Protein AF-A0A968HCP2-F1 (afdb_monomer)

Secondary structure (DSSP, 8-state):
--HHHHTTSHHHHHHHHHHHHHHHHHHHHTT-HHHHHHHHHHHHHHHHHHHHHSHHHHHHTT--TT--TT-HHHHHHHHHHTTSS-S---HHHHHHHHHHHTTS--TT---HHHHHHHHHHHHHTT--S--GGGSPPP-TT--

Mean predicted aligned error: 4.38 Å

Foldseek 3Di:
DDLVVLLLALVSLLLQLLVLQVVLVVCVVVLVPLSSLLSNVSSLLSLLLSLCRPVVSVVVLVPDPPDDSVDSVSSVVSCCVSVLDVPPQPVVVSVVSNVVSVPDGDNPDPCVVVSVSSVSRSVSSVSDDDDPVPHDDDDPVVD

Structure (mmCIF, N/CA/C/O backbone):
data_AF-A0A968HCP2-F1
#
_entry.id   AF-A0A968HCP2-F1
#
loop_
_atom_site.group_PDB
_atom_site.id
_atom_site.type_symbol
_atom_site.label_atom_id
_atom_site.label_a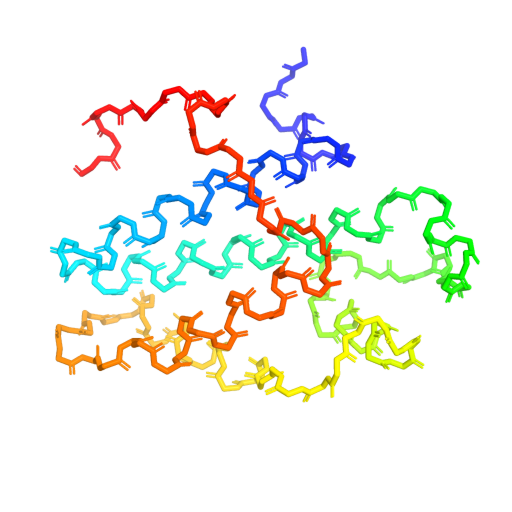lt_id
_atom_site.label_comp_id
_atom_site.label_asym_id
_atom_site.label_entity_id
_atom_site.label_seq_id
_atom_site.pdbx_PDB_ins_code
_atom_site.Cartn_x
_atom_site.Cartn_y
_atom_site.Cartn_z
_atom_site.occupancy
_atom_site.B_iso_or_equiv
_atom_site.auth_seq_id
_atom_site.auth_comp_id
_atom_site.auth_asym_id
_atom_site.auth_atom_id
_atom_site.pdbx_PDB_model_num
AT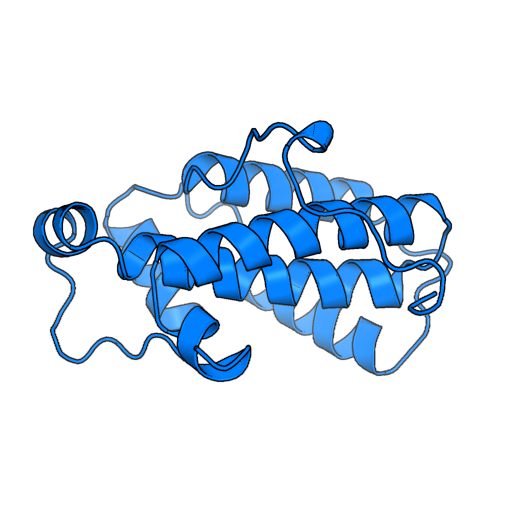OM 1 N N . MET A 1 1 ? -6.443 23.929 -2.376 1.00 49.97 1 MET A N 1
ATOM 2 C CA . MET A 1 1 ? -5.918 22.745 -1.678 1.00 49.97 1 MET A CA 1
ATOM 3 C C . MET A 1 1 ? -4.694 22.309 -2.449 1.00 49.97 1 MET A C 1
ATOM 5 O O . MET A 1 1 ? -4.818 22.059 -3.645 1.00 49.97 1 MET A O 1
ATOM 9 N N . SER A 1 2 ? -3.516 22.374 -1.838 1.00 52.66 2 SER A N 1
ATOM 10 C CA . SER A 1 2 ? -2.299 21.920 -2.515 1.00 52.66 2 SER A CA 1
ATOM 11 C C . SER A 1 2 ? -2.362 20.403 -2.731 1.00 52.66 2 SER A C 1
ATOM 13 O O . SER A 1 2 ? -3.077 19.688 -2.025 1.00 52.66 2 SER A O 1
ATOM 15 N N . THR A 1 3 ? -1.608 19.896 -3.705 1.00 54.09 3 THR A N 1
ATOM 16 C CA . THR A 1 3 ? -1.450 18.453 -3.931 1.00 54.09 3 THR A CA 1
ATOM 17 C C . THR A 1 3 ? -1.034 17.739 -2.635 1.00 54.09 3 THR A C 1
ATOM 19 O O . THR A 1 3 ? -1.587 16.692 -2.318 1.00 54.09 3 THR A O 1
ATOM 22 N N . GLU A 1 4 ? -0.175 18.366 -1.821 1.00 51.97 4 GLU A N 1
ATOM 23 C CA . GLU A 1 4 ? 0.240 17.865 -0.501 1.00 51.97 4 GLU A CA 1
ATOM 24 C C . GLU A 1 4 ? -0.879 17.818 0.549 1.00 51.97 4 GLU A C 1
ATOM 26 O O . GLU A 1 4 ? -0.952 16.862 1.320 1.00 51.97 4 GLU A O 1
ATOM 31 N N . GLU A 1 5 ? -1.767 18.814 0.590 1.00 54.22 5 GLU A N 1
ATOM 32 C CA . GLU A 1 5 ? -2.893 18.843 1.536 1.00 54.22 5 GLU A CA 1
ATOM 33 C C . GLU A 1 5 ? -3.924 17.755 1.234 1.00 54.22 5 GLU A C 1
ATOM 35 O O . GLU A 1 5 ? -4.490 17.171 2.158 1.00 54.22 5 GLU A O 1
ATOM 40 N N . SER A 1 6 ? -4.121 17.425 -0.047 1.00 56.59 6 SER A N 1
ATOM 41 C CA . SER A 1 6 ? -5.038 16.353 -0.449 1.00 56.59 6 SER A CA 1
ATOM 42 C C . SER A 1 6 ? -4.598 14.975 0.065 1.00 56.59 6 SER A C 1
ATOM 44 O O . SER A 1 6 ? -5.432 14.111 0.303 1.00 56.59 6 SER A O 1
ATOM 46 N N . PHE A 1 7 ? -3.300 14.772 0.324 1.00 59.28 7 PHE A N 1
ATOM 47 C CA . PHE A 1 7 ? -2.743 13.488 0.774 1.00 59.28 7 PHE A CA 1
ATOM 48 C C . PHE A 1 7 ? -3.012 13.160 2.241 1.00 59.28 7 PHE A C 1
ATOM 50 O O . PHE A 1 7 ? -2.704 12.055 2.687 1.00 59.28 7 PHE A O 1
ATOM 57 N N . ARG A 1 8 ? -3.558 14.115 2.998 1.00 76.44 8 ARG A N 1
ATOM 58 C CA . ARG A 1 8 ? -3.884 13.948 4.417 1.00 76.44 8 ARG A CA 1
ATOM 59 C C . ARG A 1 8 ? -5.349 13.603 4.656 1.00 76.44 8 ARG A C 1
ATOM 61 O O . ARG A 1 8 ? -5.738 13.465 5.812 1.00 76.44 8 ARG A O 1
ATOM 68 N N . THR A 1 9 ? -6.150 13.447 3.600 1.00 91.06 9 THR A N 1
ATOM 69 C CA . THR A 1 9 ? -7.547 13.011 3.716 1.00 91.06 9 THR A CA 1
ATOM 70 C C . THR A 1 9 ? -7.707 11.551 3.281 1.00 91.06 9 THR A C 1
ATOM 72 O O . THR A 1 9 ? -6.914 11.062 2.466 1.00 91.06 9 THR A O 1
ATOM 75 N N . PRO A 1 10 ? -8.724 10.836 3.798 1.00 93.81 10 PRO A N 1
ATOM 76 C CA . PRO A 1 10 ? -9.036 9.485 3.342 1.00 93.81 10 PRO A CA 1
ATOM 77 C C . PRO A 1 10 ? -9.237 9.414 1.819 1.00 93.81 10 PRO A C 1
ATOM 79 O O . PRO A 1 10 ? -8.719 8.515 1.160 1.00 93.81 10 PRO A O 1
ATOM 82 N N . GLU A 1 11 ? -9.938 10.384 1.234 1.00 93.94 11 GLU A N 1
ATOM 83 C CA . GLU A 1 11 ? -10.261 10.412 -0.196 1.00 93.94 11 GLU A CA 1
ATOM 84 C C . GLU A 1 11 ? -9.000 10.534 -1.054 1.00 93.94 11 GLU A C 1
ATOM 86 O O . GLU A 1 11 ? -8.859 9.827 -2.054 1.00 93.94 11 GLU A O 1
ATOM 91 N N . GLY A 1 12 ? -8.061 11.397 -0.655 1.00 93.00 12 GLY A N 1
ATOM 92 C CA . GLY A 1 12 ? -6.798 11.550 -1.368 1.00 93.00 12 GLY A CA 1
ATOM 93 C C . GLY A 1 12 ? -5.899 10.323 -1.243 1.00 93.00 12 GLY A C 1
ATOM 94 O O . GLY A 1 12 ? -5.299 9.911 -2.237 1.00 93.00 12 GLY A O 1
ATOM 95 N N . ALA A 1 13 ? -5.848 9.690 -0.066 1.00 94.69 13 ALA A N 1
ATOM 96 C CA . ALA A 1 13 ? -5.124 8.434 0.122 1.00 94.69 13 ALA A CA 1
ATOM 97 C C . ALA A 1 13 ? -5.697 7.316 -0.771 1.00 94.69 13 ALA A C 1
ATOM 99 O O . ALA A 1 13 ? -4.946 6.673 -1.507 1.00 94.69 13 ALA A O 1
ATOM 100 N N . LEU A 1 14 ? -7.024 7.149 -0.812 1.00 96.25 14 LEU A N 1
ATOM 101 C CA . LEU A 1 14 ? -7.676 6.165 -1.683 1.00 96.25 14 LEU A CA 1
ATOM 102 C C . LEU A 1 14 ? -7.409 6.437 -3.167 1.00 96.25 14 LEU A C 1
ATOM 104 O O . LEU A 1 14 ? -7.063 5.523 -3.919 1.00 96.25 14 LEU A O 1
ATOM 108 N N . LEU A 1 15 ? -7.549 7.694 -3.598 1.00 95.31 15 LEU A N 1
ATOM 109 C CA . LEU A 1 15 ? -7.283 8.090 -4.979 1.00 95.31 15 LEU A CA 1
ATOM 110 C C . LEU A 1 15 ? -5.839 7.759 -5.379 1.00 95.31 15 LEU A C 1
ATOM 112 O O . LEU A 1 15 ? -5.611 7.196 -6.449 1.00 95.31 15 LEU A O 1
ATOM 116 N N . ARG A 1 16 ? -4.864 8.059 -4.514 1.00 93.88 16 ARG A N 1
ATOM 117 C CA . ARG A 1 16 ? -3.444 7.760 -4.751 1.00 93.88 16 ARG A CA 1
ATOM 118 C C . ARG A 1 16 ? -3.171 6.268 -4.821 1.00 93.88 16 ARG A C 1
ATOM 120 O O . ARG A 1 16 ? -2.478 5.846 -5.743 1.00 93.88 16 ARG A O 1
ATOM 127 N N . ALA A 1 17 ? -3.743 5.483 -3.911 1.00 97.12 17 ALA A N 1
ATOM 128 C CA . ALA A 1 17 ? -3.619 4.032 -3.947 1.00 97.12 17 ALA A CA 1
ATOM 129 C C . ALA A 1 17 ? -4.086 3.482 -5.303 1.00 97.12 17 ALA A C 1
ATOM 131 O O . ALA A 1 17 ? -3.345 2.771 -5.976 1.00 97.12 17 ALA A O 1
ATOM 132 N N . ARG A 1 18 ? -5.270 3.897 -5.771 1.00 97.75 18 ARG A N 1
ATOM 133 C CA . ARG A 1 18 ? -5.837 3.451 -7.054 1.00 97.75 18 ARG A CA 1
ATOM 134 C C . ARG A 1 18 ? -5.030 3.914 -8.270 1.00 97.75 18 ARG A C 1
ATOM 136 O O . ARG A 1 18 ? -4.779 3.116 -9.173 1.00 97.75 18 ARG A O 1
ATOM 143 N N . LEU A 1 19 ? -4.580 5.172 -8.285 1.00 95.69 19 LEU A N 1
ATOM 144 C CA . LEU A 1 19 ? -3.706 5.699 -9.342 1.00 95.69 19 LEU A CA 1
ATOM 145 C C . LEU A 1 19 ? -2.404 4.895 -9.447 1.00 95.69 19 LEU A C 1
ATOM 147 O O . LEU A 1 19 ? -1.994 4.527 -10.548 1.00 95.69 19 LEU A O 1
ATOM 151 N N . HIS A 1 20 ? -1.788 4.581 -8.308 1.00 96.62 20 HIS A N 1
ATOM 152 C CA . HIS A 1 20 ? -0.553 3.806 -8.253 1.00 96.62 20 HIS A CA 1
ATOM 153 C C . HIS A 1 20 ? -0.757 2.334 -8.615 1.00 96.62 20 HIS A C 1
ATOM 155 O O . HIS A 1 20 ? 0.087 1.773 -9.306 1.00 96.62 20 HIS A O 1
ATOM 161 N N . ILE A 1 21 ? -1.892 1.717 -8.265 1.00 98.12 21 ILE A N 1
ATOM 162 C CA . ILE A 1 21 ? -2.236 0.363 -8.740 1.00 98.12 21 ILE A CA 1
ATOM 163 C C . ILE A 1 21 ? -2.291 0.334 -10.268 1.00 98.12 21 ILE A C 1
ATOM 165 O O . ILE A 1 21 ? -1.637 -0.507 -10.890 1.00 98.12 21 ILE A O 1
ATOM 169 N N . ARG A 1 22 ? -3.027 1.268 -10.885 1.00 97.00 22 ARG A N 1
ATOM 170 C CA . ARG A 1 22 ? -3.147 1.347 -12.349 1.00 97.00 22 ARG A CA 1
ATOM 171 C C . ARG A 1 22 ? -1.784 1.559 -13.008 1.00 97.00 22 ARG A C 1
ATOM 173 O O . ARG A 1 22 ? -1.407 0.815 -13.916 1.00 97.00 22 ARG A O 1
ATOM 180 N N . ALA A 1 23 ? -1.021 2.540 -12.528 1.00 95.75 23 ALA A N 1
ATOM 181 C CA . ALA A 1 23 ? 0.298 2.848 -13.069 1.00 95.75 23 ALA A CA 1
ATOM 182 C C . ALA A 1 23 ? 1.290 1.687 -12.874 1.00 95.75 23 ALA A C 1
ATOM 184 O O . ALA A 1 23 ? 2.026 1.343 -13.801 1.00 95.75 23 ALA A O 1
ATOM 185 N N . GLY A 1 24 ? 1.284 1.049 -11.702 1.00 96.94 24 GLY A N 1
ATOM 186 C CA . GLY A 1 24 ? 2.126 -0.098 -11.371 1.00 96.94 24 GLY A CA 1
ATOM 187 C C . GLY A 1 24 ? 1.839 -1.292 -12.276 1.00 96.94 24 GLY A C 1
ATOM 188 O O . GLY A 1 24 ? 2.752 -1.787 -12.936 1.00 96.94 24 GLY A O 1
ATOM 189 N N . ARG A 1 25 ? 0.567 -1.691 -12.411 1.00 97.56 25 ARG A N 1
ATOM 190 C CA . ARG A 1 25 ? 0.136 -2.761 -13.330 1.00 97.56 25 ARG A CA 1
ATOM 191 C C . ARG A 1 25 ? 0.573 -2.503 -14.767 1.00 97.56 25 ARG A C 1
ATOM 193 O O . ARG A 1 25 ? 1.111 -3.398 -15.418 1.00 97.56 25 ARG A O 1
ATOM 200 N N . ARG A 1 26 ? 0.389 -1.277 -15.263 1.00 95.69 26 ARG A N 1
ATOM 201 C CA . ARG A 1 26 ? 0.806 -0.927 -16.624 1.00 95.69 26 ARG A CA 1
ATOM 202 C C . ARG A 1 26 ? 2.322 -1.003 -16.795 1.00 95.69 26 ARG A C 1
ATOM 204 O O . ARG A 1 26 ? 2.777 -1.557 -17.790 1.00 95.69 26 ARG A O 1
ATOM 211 N N . ARG A 1 27 ? 3.105 -0.478 -15.845 1.00 95.88 27 ARG A N 1
ATOM 212 C CA . ARG A 1 27 ? 4.579 -0.555 -15.875 1.00 95.88 27 ARG A CA 1
ATOM 213 C C . ARG A 1 27 ? 5.056 -2.005 -15.924 1.00 95.88 27 ARG A C 1
ATOM 215 O O . ARG A 1 27 ? 5.879 -2.334 -16.774 1.00 95.88 27 ARG A O 1
ATOM 222 N N . LEU A 1 28 ? 4.475 -2.871 -15.094 1.00 96.88 28 LEU A N 1
ATOM 223 C CA . LEU A 1 28 ? 4.741 -4.310 -15.128 1.00 96.88 28 LEU A CA 1
ATOM 224 C C . LEU A 1 28 ? 4.432 -4.908 -16.511 1.00 96.88 28 LEU A C 1
ATOM 226 O O . LEU A 1 28 ? 5.288 -5.567 -17.095 1.00 96.88 28 LEU A O 1
ATOM 230 N N . GLY A 1 29 ? 3.263 -4.602 -17.085 1.00 95.62 29 GLY A N 1
ATOM 231 C CA . GLY A 1 29 ? 2.872 -5.066 -18.424 1.00 95.62 29 GLY A CA 1
ATOM 232 C C . GLY A 1 29 ? 3.750 -4.549 -19.574 1.00 95.62 29 GLY A C 1
ATOM 233 O O . GLY A 1 29 ? 3.799 -5.168 -20.631 1.00 95.62 29 GLY A O 1
ATOM 234 N N . GLN A 1 30 ? 4.471 -3.443 -19.373 1.00 95.00 30 GLN A N 1
ATOM 235 C CA . GLN A 1 30 ? 5.447 -2.886 -20.319 1.00 95.00 30 GLN A CA 1
ATOM 236 C C . GLN A 1 30 ? 6.870 -3.440 -20.120 1.00 95.00 30 GLN A C 1
ATOM 238 O O . GLN A 1 30 ? 7.799 -2.969 -20.772 1.00 95.00 30 GLN A O 1
ATOM 243 N N . GLY A 1 31 ? 7.074 -4.383 -19.195 1.00 95.19 31 GLY A N 1
ATOM 244 C CA . GLY A 1 31 ? 8.403 -4.895 -18.844 1.00 95.19 31 GLY A CA 1
ATOM 245 C C . GLY A 1 31 ? 9.239 -3.942 -17.980 1.00 95.19 31 GLY A C 1
ATOM 246 O O . GLY A 1 31 ? 10.394 -4.243 -17.684 1.00 95.19 31 GLY A O 1
ATOM 247 N N . LYS A 1 32 ? 8.672 -2.816 -17.518 1.00 95.75 32 LYS A N 1
ATOM 248 C CA . LYS A 1 32 ? 9.301 -1.895 -16.553 1.00 95.75 32 LYS A CA 1
ATOM 249 C C . LYS A 1 32 ? 9.122 -2.444 -15.131 1.00 95.75 32 LYS A C 1
ATOM 251 O O . LYS A 1 32 ? 8.434 -1.841 -14.304 1.00 95.75 32 LYS A O 1
ATOM 256 N N . VAL A 1 33 ? 9.680 -3.631 -14.876 1.00 97.44 33 VAL A N 1
ATOM 257 C CA . VAL A 1 33 ? 9.380 -4.443 -13.683 1.00 97.44 33 VAL A CA 1
ATOM 258 C C . VAL A 1 33 ? 9.729 -3.708 -12.390 1.00 97.44 33 VAL A C 1
ATOM 260 O O . VAL A 1 33 ? 8.865 -3.566 -11.525 1.00 97.44 33 VAL A O 1
ATOM 263 N N . SER A 1 34 ? 10.948 -3.175 -12.281 1.00 97.88 34 SER A N 1
ATOM 264 C CA . SER A 1 34 ? 11.403 -2.461 -11.082 1.00 97.88 34 SER A CA 1
ATOM 265 C C . SER A 1 34 ? 10.528 -1.250 -10.760 1.00 97.88 34 SER A C 1
ATOM 267 O O . SER A 1 34 ? 10.003 -1.130 -9.652 1.00 97.88 34 SER A O 1
ATOM 269 N N . ALA A 1 35 ? 10.269 -0.400 -11.759 1.00 96.75 35 ALA A N 1
ATOM 270 C CA . ALA A 1 35 ? 9.392 0.758 -11.602 1.00 96.75 35 ALA A CA 1
ATOM 271 C C . ALA A 1 35 ? 7.959 0.352 -11.218 1.00 96.75 35 ALA A C 1
ATOM 273 O O . ALA A 1 35 ? 7.324 1.016 -10.399 1.00 96.75 35 ALA A O 1
ATOM 274 N N . GLY A 1 36 ? 7.443 -0.741 -11.788 1.00 97.50 36 GLY A N 1
ATOM 275 C CA . GLY A 1 36 ? 6.141 -1.297 -11.431 1.00 97.50 36 GLY A CA 1
ATOM 276 C C . GLY A 1 36 ? 6.067 -1.707 -9.960 1.00 97.50 36 GLY A C 1
ATOM 277 O O . GLY A 1 36 ? 5.151 -1.277 -9.267 1.00 97.50 36 GLY A O 1
ATOM 278 N N . ILE A 1 37 ? 7.058 -2.455 -9.467 1.00 98.50 37 ILE A N 1
ATOM 279 C CA . ILE A 1 37 ? 7.137 -2.913 -8.069 1.00 98.50 37 ILE A CA 1
ATOM 280 C C . ILE A 1 37 ? 7.162 -1.733 -7.092 1.00 98.50 37 ILE A C 1
ATOM 282 O O . ILE A 1 37 ? 6.351 -1.696 -6.170 1.00 98.50 37 ILE A O 1
ATOM 286 N N . VAL A 1 38 ? 8.036 -0.748 -7.318 1.00 98.19 38 VAL A N 1
ATOM 287 C CA . VAL A 1 38 ? 8.127 0.444 -6.454 1.00 98.19 38 VAL A CA 1
ATOM 288 C C . VAL A 1 38 ? 6.803 1.216 -6.446 1.00 98.19 38 VAL A C 1
ATOM 290 O O . VAL A 1 38 ? 6.328 1.626 -5.392 1.00 98.19 38 VAL A O 1
ATOM 293 N N . THR A 1 39 ? 6.144 1.339 -7.602 1.00 97.94 39 THR A N 1
ATOM 294 C CA . THR A 1 39 ? 4.831 2.003 -7.684 1.00 97.94 39 THR A CA 1
ATOM 295 C C . THR A 1 39 ? 3.758 1.253 -6.887 1.00 97.94 39 THR A C 1
ATOM 297 O O . THR A 1 39 ? 2.919 1.871 -6.235 1.00 97.94 39 THR A O 1
ATOM 300 N N . LEU A 1 40 ? 3.761 -0.083 -6.922 1.00 98.50 40 LEU A N 1
ATOM 301 C CA . LEU A 1 40 ? 2.818 -0.882 -6.136 1.00 98.50 40 LEU A CA 1
ATOM 302 C C . LEU A 1 40 ? 3.092 -0.780 -4.630 1.00 98.50 40 LEU A C 1
ATOM 304 O O . LEU A 1 40 ? 2.152 -0.837 -3.842 1.00 98.50 40 LEU A O 1
ATOM 308 N N . TYR A 1 41 ? 4.340 -0.562 -4.218 1.00 98.38 41 TYR A N 1
ATOM 309 C CA . TYR A 1 41 ? 4.654 -0.271 -2.820 1.00 98.38 41 TYR A CA 1
ATOM 310 C C . TYR A 1 41 ? 4.030 1.047 -2.351 1.00 98.38 41 TYR A C 1
ATOM 312 O O . TYR A 1 41 ? 3.374 1.084 -1.311 1.00 98.38 41 TYR A O 1
ATOM 320 N N . ASP A 1 42 ? 4.123 2.107 -3.161 1.00 97.25 42 ASP A N 1
ATOM 321 C CA . ASP A 1 42 ? 3.421 3.357 -2.859 1.00 97.25 42 ASP A CA 1
ATOM 322 C C . ASP A 1 42 ? 1.906 3.128 -2.749 1.00 97.25 42 ASP A C 1
ATOM 324 O O . ASP A 1 42 ? 1.255 3.651 -1.842 1.00 97.25 42 ASP A O 1
ATOM 328 N N . ALA A 1 43 ? 1.329 2.323 -3.649 1.00 97.94 43 ALA A N 1
ATOM 329 C CA . ALA A 1 43 ? -0.086 1.970 -3.585 1.00 97.94 43 ALA A CA 1
ATOM 330 C C . ALA A 1 43 ? -0.466 1.269 -2.274 1.00 97.94 43 ALA A C 1
ATOM 332 O O . ALA A 1 43 ? -1.499 1.609 -1.693 1.00 97.94 43 ALA A O 1
ATOM 333 N N . LEU A 1 44 ? 0.358 0.323 -1.810 1.00 98.44 44 LEU A N 1
ATOM 334 C CA . LEU A 1 44 ? 0.160 -0.375 -0.541 1.00 98.44 44 LEU A CA 1
ATOM 335 C C . LEU A 1 44 ? 0.102 0.618 0.620 1.00 98.44 44 LEU A C 1
ATOM 337 O O . LEU A 1 44 ? -0.868 0.620 1.376 1.00 98.44 44 LEU A O 1
ATOM 341 N N . ILE A 1 45 ? 1.102 1.496 0.725 1.00 96.81 45 ILE A N 1
ATOM 342 C CA . ILE A 1 45 ? 1.188 2.489 1.802 1.00 96.81 45 ILE A CA 1
ATOM 343 C C . ILE A 1 45 ? -0.074 3.351 1.834 1.00 96.81 45 ILE A C 1
ATOM 345 O O . ILE A 1 45 ? -0.694 3.514 2.886 1.00 96.81 45 ILE A O 1
ATOM 349 N N . PHE A 1 46 ? -0.485 3.897 0.686 1.00 96.88 46 PHE A N 1
ATOM 350 C CA . PHE A 1 46 ? -1.679 4.739 0.627 1.00 96.88 46 PHE A CA 1
ATOM 351 C C . PHE A 1 46 ? -2.970 3.960 0.905 1.00 96.88 46 PHE A C 1
ATOM 353 O O . PHE A 1 46 ? -3.875 4.515 1.526 1.00 96.88 46 PHE A O 1
ATOM 360 N N . GLY A 1 47 ? -3.055 2.689 0.507 1.00 97.69 47 GLY A N 1
ATOM 361 C CA . GLY A 1 47 ? -4.198 1.828 0.809 1.00 97.69 47 GLY A CA 1
ATOM 362 C C . GLY A 1 47 ? -4.348 1.544 2.302 1.00 97.69 47 GLY A C 1
ATOM 363 O O . GLY A 1 47 ? -5.431 1.740 2.854 1.00 97.69 47 GLY A O 1
ATOM 364 N N . LEU A 1 48 ? -3.256 1.152 2.967 1.00 97.25 48 LEU A N 1
ATOM 365 C CA . LEU A 1 48 ? -3.231 0.912 4.415 1.00 97.25 48 LEU A CA 1
ATOM 366 C C . LEU A 1 48 ? -3.606 2.178 5.192 1.00 97.25 48 LEU A C 1
ATOM 368 O O . LEU A 1 48 ? -4.466 2.139 6.074 1.00 97.25 48 LEU A O 1
ATOM 372 N N . ARG A 1 49 ? -3.012 3.318 4.814 1.00 95.56 49 ARG A N 1
ATOM 373 C CA . ARG A 1 49 ? -3.336 4.621 5.408 1.00 95.56 49 ARG A CA 1
ATOM 374 C C . ARG A 1 49 ? -4.803 4.953 5.241 1.00 95.56 49 ARG A C 1
ATOM 376 O O . ARG A 1 49 ? -5.459 5.261 6.227 1.00 95.56 49 ARG A O 1
ATOM 383 N N . TRP A 1 50 ? -5.325 4.862 4.018 1.00 96.25 50 TRP A N 1
ATOM 384 C CA . TRP A 1 50 ? -6.731 5.137 3.758 1.00 96.25 50 TRP A CA 1
ATOM 385 C C . TRP A 1 50 ? -7.638 4.312 4.672 1.00 96.25 50 TRP A C 1
ATOM 387 O O . TRP A 1 50 ? -8.510 4.888 5.322 1.00 96.25 50 TRP A O 1
ATOM 397 N N . TYR A 1 51 ? -7.403 3.000 4.777 1.00 97.06 51 TYR A N 1
ATOM 398 C CA . TYR A 1 51 ? -8.240 2.128 5.596 1.00 97.06 51 TYR A CA 1
ATOM 399 C C . TYR A 1 51 ? -8.315 2.602 7.053 1.00 97.06 51 TYR A C 1
ATOM 401 O O . TYR A 1 51 ? -9.398 2.661 7.631 1.00 97.06 51 TYR A O 1
ATOM 409 N N . LEU A 1 52 ? -7.173 3.008 7.612 1.00 95.19 52 LEU A N 1
ATOM 410 C CA . LEU A 1 52 ? -7.021 3.449 9.002 1.00 95.19 52 LEU A CA 1
ATOM 411 C C . LEU A 1 52 ? -7.316 4.943 9.231 1.00 95.19 52 LEU A C 1
ATOM 413 O O . LEU A 1 52 ? -7.288 5.415 10.372 1.00 95.19 52 LEU A O 1
ATOM 417 N N . MET A 1 53 ? -7.581 5.703 8.169 1.00 93.50 53 MET A N 1
ATOM 418 C CA . MET A 1 53 ? -7.989 7.108 8.236 1.00 93.50 53 MET A CA 1
ATOM 419 C C . MET A 1 53 ? -9.511 7.279 8.234 1.00 93.50 53 MET A C 1
ATOM 421 O O . MET A 1 53 ? -9.989 8.339 8.631 1.00 93.50 53 MET A O 1
ATOM 425 N N . VAL A 1 54 ? -10.277 6.268 7.808 1.00 93.88 54 VAL A N 1
ATOM 426 C CA . VAL A 1 54 ? -11.747 6.298 7.856 1.00 93.88 54 VAL A CA 1
ATOM 427 C C . VAL A 1 54 ? -12.207 6.198 9.319 1.00 93.88 54 VAL A C 1
ATOM 429 O O . VAL A 1 54 ? -11.975 5.156 9.934 1.00 93.88 54 VAL A O 1
ATOM 432 N N . PRO A 1 55 ? -12.870 7.227 9.892 1.00 91.31 55 PRO A N 1
ATOM 433 C CA . PRO A 1 55 ? -13.179 7.269 11.325 1.00 91.31 55 PRO A CA 1
ATOM 434 C C . PRO A 1 55 ? -13.971 6.062 11.830 1.00 91.31 55 PRO A C 1
ATOM 436 O O . PRO A 1 55 ? -13.633 5.510 12.871 1.00 91.31 55 PRO A O 1
ATOM 439 N N . GLN A 1 56 ? -14.966 5.615 11.061 1.00 93.25 56 GLN A N 1
ATOM 440 C CA . GLN A 1 56 ? -15.826 4.482 11.413 1.00 93.25 56 GLN A CA 1
ATOM 441 C C . GLN A 1 56 ? -15.015 3.190 11.557 1.00 93.25 56 GLN A C 1
ATOM 443 O O . GLN A 1 56 ? -15.086 2.522 12.582 1.00 93.25 56 GLN A O 1
ATOM 448 N N . ARG A 1 57 ? -14.154 2.892 10.574 1.00 93.81 57 ARG A N 1
ATOM 449 C CA . ARG A 1 57 ? -13.256 1.728 10.630 1.00 93.81 57 ARG A CA 1
ATOM 450 C C . ARG A 1 57 ? -12.279 1.849 11.792 1.00 93.81 57 ARG A C 1
ATOM 452 O O . ARG A 1 57 ? -11.976 0.875 12.465 1.00 93.81 57 ARG A O 1
ATOM 459 N N . ARG A 1 58 ? -11.777 3.058 12.041 1.00 91.56 58 ARG A N 1
ATOM 460 C CA . ARG A 1 58 ? -10.821 3.322 13.117 1.00 91.56 58 ARG A CA 1
ATOM 461 C C . ARG A 1 58 ? -11.414 3.024 14.500 1.00 91.56 58 ARG A C 1
ATOM 463 O O . ARG A 1 58 ? -10.719 2.458 15.343 1.00 91.56 58 ARG A O 1
ATOM 470 N N . GLU A 1 59 ? -12.682 3.380 14.700 1.00 90.19 59 GLU A N 1
ATOM 471 C CA . GLU A 1 59 ? -13.459 3.083 15.906 1.00 90.19 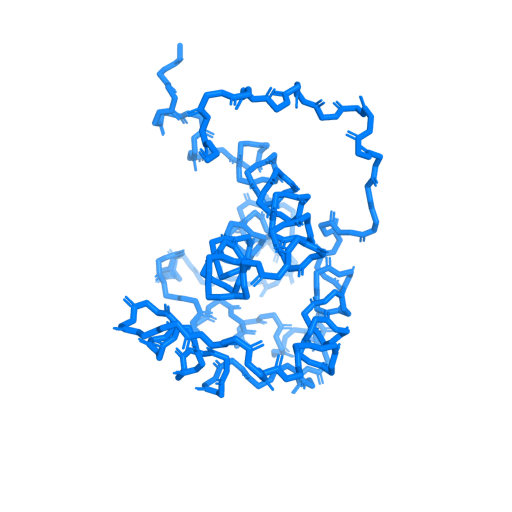59 GLU A CA 1
ATOM 472 C C . GLU A 1 59 ? -13.723 1.577 16.054 1.00 90.19 59 GLU A C 1
ATOM 474 O O . GLU A 1 59 ? -13.436 1.009 17.108 1.00 90.19 59 GLU A O 1
ATOM 479 N N . GLU A 1 60 ? -14.174 0.912 14.986 1.00 91.38 60 GLU A N 1
ATOM 480 C CA . GLU A 1 60 ? -14.424 -0.539 14.957 1.00 91.38 60 GLU A CA 1
ATOM 481 C C . GLU A 1 60 ? -13.168 -1.362 15.277 1.00 91.38 60 GLU A C 1
ATOM 483 O O . GLU A 1 60 ? -13.232 -2.346 16.013 1.00 91.38 60 GLU A O 1
ATOM 488 N N . LEU A 1 61 ? -12.013 -0.933 14.764 1.00 90.81 61 LEU A N 1
ATOM 489 C CA . LEU A 1 61 ? -10.721 -1.581 14.988 1.00 90.81 61 LEU A CA 1
ATOM 490 C C . LEU A 1 61 ? -10.098 -1.267 16.355 1.00 90.81 61 LEU A C 1
ATOM 492 O O . LEU A 1 61 ? -9.040 -1.813 16.669 1.00 90.81 61 LEU A O 1
ATOM 496 N N . GLN A 1 62 ? -10.695 -0.363 17.141 1.00 88.94 62 GLN A N 1
ATOM 497 C CA . GLN A 1 62 ? -10.137 0.124 18.408 1.00 88.94 62 GLN A CA 1
ATOM 498 C C . GLN A 1 62 ? -8.672 0.580 18.272 1.00 88.94 62 GLN A C 1
ATOM 500 O O . GLN A 1 62 ? -7.834 0.350 19.148 1.00 88.94 62 GLN A O 1
ATOM 505 N N . VAL A 1 63 ? -8.347 1.215 17.143 1.00 85.50 63 VAL A N 1
ATOM 506 C CA . VAL A 1 63 ? -6.989 1.675 16.838 1.00 85.50 63 VAL A CA 1
ATOM 507 C C . VAL A 1 63 ? -6.564 2.703 17.879 1.00 85.50 63 VAL A C 1
ATOM 509 O O . VAL A 1 63 ? -7.232 3.720 18.069 1.00 85.50 63 VAL A O 1
ATOM 512 N N . SER A 1 64 ? -5.420 2.471 18.522 1.00 82.44 64 SER A N 1
ATOM 513 C CA . SER A 1 64 ? -4.886 3.407 19.508 1.00 82.44 64 SER A CA 1
ATOM 514 C C . SER A 1 64 ? -4.606 4.781 18.884 1.00 82.44 64 SER A C 1
ATOM 516 O O . SER A 1 64 ? -4.164 4.899 17.737 1.00 82.44 64 SER A O 1
ATO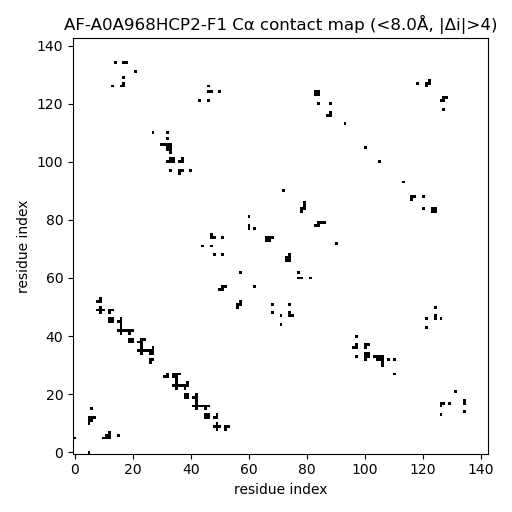M 518 N N . GLU A 1 65 ? -4.824 5.851 19.654 1.00 76.38 65 GLU A N 1
ATOM 519 C CA . GLU A 1 65 ? -4.524 7.222 19.208 1.00 76.38 65 GLU A CA 1
ATOM 520 C C . GLU A 1 65 ? -3.039 7.413 18.844 1.00 76.38 65 GLU A C 1
ATOM 522 O O . GLU A 1 65 ? -2.708 8.287 18.050 1.00 76.38 65 GLU A O 1
ATOM 527 N N . GLY A 1 66 ? -2.154 6.561 19.373 1.00 83.94 66 GLY A N 1
ATOM 528 C CA . GLY A 1 66 ? -0.717 6.572 19.099 1.00 83.94 66 GLY A CA 1
ATOM 529 C C . GLY A 1 66 ? -0.262 5.754 17.886 1.00 83.94 66 GLY A C 1
ATOM 530 O O . GLY A 1 66 ? 0.946 5.644 17.687 1.00 83.94 66 GLY A O 1
ATOM 531 N N . LEU A 1 67 ? -1.165 5.147 17.102 1.00 88.81 67 LEU A N 1
ATOM 532 C CA . LEU A 1 67 ? -0.759 4.427 15.892 1.00 88.81 67 LEU A CA 1
ATOM 533 C C . LEU A 1 67 ? -0.136 5.395 14.877 1.00 88.81 67 LEU A C 1
ATOM 535 O O . LEU A 1 67 ? -0.820 6.277 14.348 1.00 88.81 67 LEU A O 1
ATOM 539 N N . ASP A 1 68 ? 1.138 5.173 14.564 1.00 89.25 68 ASP A N 1
ATOM 540 C CA . ASP A 1 68 ? 1.839 5.892 13.509 1.00 89.25 68 ASP A CA 1
ATOM 541 C C . ASP A 1 68 ? 1.402 5.381 12.128 1.00 89.25 68 ASP A C 1
ATOM 543 O O . ASP A 1 68 ? 1.698 4.254 11.733 1.00 89.25 68 ASP A O 1
ATOM 547 N N . LEU A 1 69 ? 0.702 6.229 11.370 1.00 86.81 69 LEU A N 1
ATOM 548 C CA . LEU A 1 69 ? 0.290 5.933 9.992 1.00 86.81 69 LEU A CA 1
ATOM 549 C C . LEU A 1 69 ? 1.457 5.998 8.988 1.00 86.81 69 LEU A C 1
ATOM 551 O O . LEU A 1 69 ? 1.259 5.811 7.782 1.00 86.81 69 LEU A O 1
ATOM 555 N N . LEU A 1 70 ? 2.668 6.296 9.454 1.00 88.31 70 LEU A N 1
ATOM 556 C CA . LEU A 1 70 ? 3.903 6.181 8.689 1.00 88.31 70 LEU A CA 1
ATOM 557 C C . LEU A 1 70 ? 4.604 4.832 8.893 1.00 88.31 70 LEU A C 1
ATOM 559 O O . LEU A 1 70 ? 5.532 4.563 8.143 1.00 88.31 70 LEU A O 1
ATOM 563 N N . ASP A 1 71 ? 4.162 3.996 9.840 1.00 93.50 71 ASP A N 1
ATOM 564 C CA . ASP A 1 71 ? 4.696 2.648 10.061 1.00 93.50 71 ASP A CA 1
ATOM 565 C C . ASP A 1 71 ? 3.784 1.602 9.397 1.00 93.50 71 ASP A C 1
ATOM 567 O O . ASP A 1 71 ? 2.815 1.108 9.984 1.00 93.50 71 ASP A O 1
ATOM 571 N N . GLU A 1 72 ? 4.092 1.238 8.151 1.00 94.69 72 GLU A N 1
ATOM 572 C CA . GLU A 1 72 ? 3.356 0.224 7.387 1.00 94.69 72 GLU A CA 1
ATOM 573 C C . GLU A 1 72 ? 3.280 -1.138 8.083 1.00 94.69 72 GLU A C 1
ATOM 575 O O . GLU A 1 72 ? 2.268 -1.834 7.966 1.00 94.69 72 GLU A O 1
ATOM 580 N N . LYS A 1 73 ? 4.294 -1.502 8.876 1.00 96.00 73 LYS A N 1
ATOM 581 C CA . LYS A 1 73 ? 4.315 -2.767 9.619 1.00 96.00 73 LYS A CA 1
ATOM 582 C C . LYS A 1 73 ? 3.360 -2.716 10.794 1.00 96.00 73 LYS A C 1
ATOM 584 O O . LYS A 1 73 ? 2.743 -3.729 11.119 1.00 96.00 73 LYS A O 1
ATOM 589 N N . ALA A 1 74 ? 3.262 -1.585 11.485 1.00 95.56 74 ALA A N 1
ATOM 590 C CA . ALA A 1 74 ? 2.267 -1.394 12.534 1.00 95.56 74 ALA A CA 1
ATOM 591 C C . ALA A 1 74 ? 0.849 -1.370 11.950 1.00 95.56 74 ALA A C 1
ATOM 593 O O . ALA A 1 74 ? -0.024 -2.059 12.475 1.00 95.56 74 ALA A O 1
ATOM 594 N N . MET A 1 75 ? 0.638 -0.657 10.838 1.00 96.00 75 MET A N 1
ATOM 595 C CA . MET A 1 75 ? -0.656 -0.611 10.153 1.00 96.00 75 MET A CA 1
ATOM 596 C C . MET A 1 75 ? -1.133 -2.007 9.741 1.00 96.00 75 M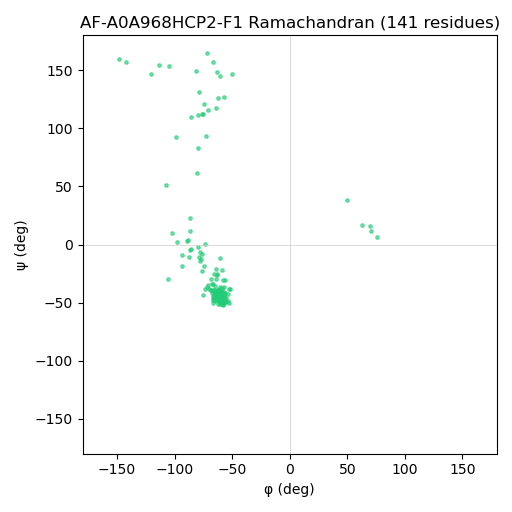ET A C 1
ATOM 598 O O . MET A 1 75 ? -2.247 -2.391 10.090 1.00 96.00 75 MET A O 1
ATOM 602 N N . LEU A 1 76 ? -0.290 -2.792 9.060 1.00 96.69 76 LEU A N 1
ATOM 603 C CA . LEU A 1 76 ? -0.670 -4.134 8.617 1.00 96.69 76 LEU A CA 1
ATOM 604 C C . LEU A 1 76 ? -0.978 -5.062 9.801 1.00 96.69 76 LEU A C 1
ATOM 606 O O . LEU A 1 76 ? -2.010 -5.724 9.793 1.00 96.69 76 LEU A O 1
ATOM 610 N N . ARG A 1 77 ? -0.161 -5.031 10.864 1.00 95.31 77 ARG A N 1
ATOM 611 C CA . ARG A 1 77 ? -0.394 -5.829 12.082 1.00 95.31 77 ARG A CA 1
ATOM 612 C C . ARG A 1 77 ? -1.730 -5.526 12.753 1.00 95.31 77 ARG A C 1
ATOM 614 O O . ARG A 1 77 ? -2.360 -6.437 13.287 1.00 95.31 77 ARG A O 1
ATOM 621 N N . VAL A 1 78 ? -2.162 -4.264 12.752 1.00 95.56 78 VAL A N 1
ATOM 622 C CA . VAL A 1 78 ? -3.481 -3.883 13.277 1.00 95.56 78 VAL A CA 1
ATOM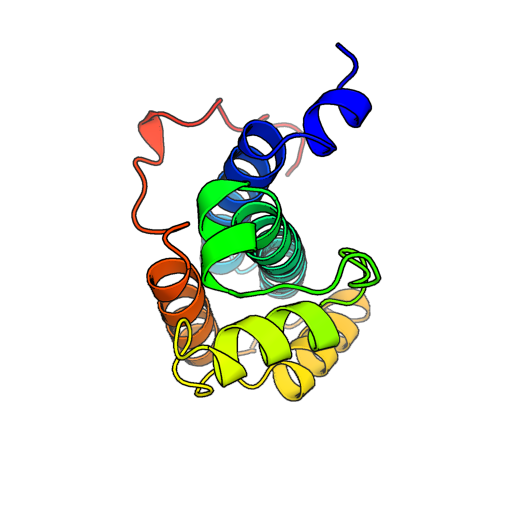 623 C C . VAL A 1 78 ? -4.591 -4.518 12.442 1.00 95.56 78 VAL A C 1
ATOM 625 O O . VAL A 1 78 ? -5.511 -5.105 13.008 1.00 95.56 78 VAL A O 1
ATOM 628 N N . LEU A 1 79 ? -4.487 -4.459 11.112 1.00 96.81 79 LEU A N 1
ATOM 629 C CA . LEU A 1 79 ? -5.479 -5.056 10.214 1.00 96.81 79 LEU A CA 1
ATOM 630 C C . LEU A 1 79 ? -5.518 -6.588 10.326 1.00 96.81 79 LEU A C 1
ATOM 632 O O . LEU A 1 79 ? -6.602 -7.168 10.328 1.00 96.81 79 LEU A O 1
ATOM 636 N N . GLU A 1 80 ? -4.360 -7.236 10.462 1.00 96.56 80 GLU A N 1
ATOM 637 C CA . GLU A 1 80 ? -4.245 -8.685 10.681 1.00 96.56 80 GLU A CA 1
ATOM 638 C C . GLU A 1 80 ? -4.881 -9.093 12.012 1.00 96.56 80 GLU A C 1
ATOM 640 O O . GLU A 1 80 ? -5.696 -10.011 12.067 1.00 96.56 80 GLU A O 1
ATOM 645 N N . SER A 1 81 ? -4.554 -8.376 13.091 1.00 94.94 81 SER A N 1
ATOM 646 C CA . SER A 1 81 ? -5.071 -8.672 14.435 1.00 94.94 81 SER A CA 1
ATOM 647 C C . SER A 1 81 ? -6.587 -8.501 14.525 1.00 94.94 81 SER A C 1
ATOM 649 O O . SER A 1 81 ? -7.240 -9.185 15.309 1.00 94.94 81 SER A O 1
ATOM 651 N N . ALA A 1 82 ? -7.147 -7.604 13.713 1.00 94.81 82 ALA A N 1
ATOM 652 C CA . ALA A 1 82 ? -8.582 -7.387 13.604 1.00 94.81 82 ALA A CA 1
ATOM 653 C C . ALA A 1 82 ? -9.285 -8.332 12.613 1.00 94.81 82 ALA A C 1
ATOM 655 O O . ALA A 1 82 ? -10.504 -8.267 12.475 1.00 94.81 82 ALA A O 1
ATOM 656 N N . GLY A 1 83 ? -8.544 -9.191 11.905 1.00 95.94 83 GLY A N 1
ATOM 657 C CA . GLY A 1 83 ? -9.098 -10.100 10.901 1.00 95.94 83 GLY A CA 1
ATOM 658 C C . GLY A 1 83 ? -9.608 -9.409 9.633 1.00 95.94 83 GLY A C 1
ATOM 659 O O . GLY A 1 83 ? -10.346 -10.028 8.870 1.00 95.94 83 GLY A O 1
ATOM 660 N N . VAL A 1 84 ? -9.230 -8.146 9.398 1.00 97.25 84 VAL A N 1
ATOM 661 C CA . VAL A 1 84 ? -9.514 -7.436 8.136 1.00 97.25 84 VAL A CA 1
ATOM 662 C C . VAL A 1 84 ? -8.718 -8.056 6.997 1.00 97.25 84 VAL A C 1
ATOM 664 O O . VAL A 1 84 ? -9.216 -8.174 5.881 1.00 97.25 84 VAL A O 1
ATOM 667 N N . VAL A 1 85 ? -7.475 -8.442 7.287 1.00 97.44 85 VAL A N 1
ATOM 668 C CA . VAL A 1 85 ? -6.605 -9.130 6.337 1.00 97.44 85 VAL A CA 1
ATOM 669 C C . VAL A 1 85 ? -6.199 -10.495 6.883 1.00 97.44 85 VAL A C 1
ATOM 671 O O . VAL A 1 85 ? -6.035 -10.677 8.088 1.00 97.44 85 VAL A O 1
ATOM 674 N N . ASP A 1 86 ? -6.028 -11.459 5.988 1.00 96.38 86 ASP A N 1
ATOM 675 C CA . ASP A 1 86 ? -5.810 -12.875 6.303 1.00 96.38 86 ASP A CA 1
ATOM 676 C C . ASP A 1 86 ? -4.370 -13.236 6.717 1.00 96.38 86 ASP A C 1
ATOM 678 O O . ASP A 1 86 ? -4.085 -14.398 7.014 1.00 96.38 86 ASP A O 1
ATOM 682 N N . GLY A 1 87 ? -3.451 -12.266 6.715 1.00 93.62 87 GLY A N 1
ATOM 683 C CA . GLY A 1 87 ? -2.035 -12.470 7.038 1.00 93.62 87 GLY A CA 1
ATOM 684 C C . GLY A 1 87 ? -1.247 -13.262 5.984 1.00 93.62 87 GLY A C 1
ATOM 685 O O . GLY A 1 87 ? -0.117 -13.678 6.237 1.00 93.62 87 GLY A O 1
ATOM 686 N N . SER A 1 88 ? -1.805 -13.492 4.791 1.00 93.94 88 SER A N 1
ATOM 687 C CA . SER A 1 88 ? -1.115 -14.201 3.701 1.00 93.94 88 SER A CA 1
ATOM 688 C C . SER A 1 88 ? -0.090 -13.334 2.957 1.00 93.94 88 SER A C 1
ATOM 690 O O . SER A 1 88 ? 0.740 -13.853 2.198 1.00 93.94 88 SER A O 1
ATOM 692 N N . PHE A 1 89 ? -0.135 -12.014 3.158 1.00 97.00 89 PHE A N 1
ATOM 693 C CA . PHE A 1 89 ? 0.770 -11.066 2.522 1.00 97.00 89 PHE A CA 1
ATOM 694 C C . PHE A 1 89 ? 2.071 -10.907 3.318 1.00 97.00 89 PHE A C 1
ATOM 696 O O . PHE A 1 89 ? 2.106 -10.299 4.382 1.00 97.00 89 PHE A O 1
ATOM 703 N N . ASP A 1 90 ? 3.171 -11.418 2.765 1.00 96.50 90 ASP A N 1
ATOM 704 C CA . ASP A 1 90 ? 4.506 -11.304 3.360 1.00 96.50 90 ASP A CA 1
ATOM 705 C C . ASP A 1 90 ? 5.111 -9.916 3.085 1.00 96.50 90 ASP A C 1
ATOM 707 O O . ASP A 1 90 ? 5.874 -9.721 2.132 1.00 96.50 90 ASP A O 1
ATOM 711 N N . LEU A 1 91 ? 4.738 -8.936 3.917 1.00 96.88 91 LEU A N 1
ATOM 712 C CA . LEU A 1 91 ? 5.265 -7.572 3.842 1.00 96.88 91 LEU A CA 1
ATOM 713 C C . LEU A 1 91 ? 6.803 -7.531 3.943 1.00 96.88 91 LEU A C 1
ATOM 715 O O . LEU A 1 91 ? 7.412 -6.898 3.087 1.00 96.88 91 LEU A O 1
ATOM 719 N N . PRO A 1 92 ? 7.478 -8.237 4.876 1.00 97.25 92 PRO A N 1
ATOM 720 C CA . PRO A 1 92 ? 8.943 -8.270 4.906 1.00 97.25 92 PRO A CA 1
ATOM 721 C C . PRO A 1 92 ? 9.603 -8.776 3.614 1.00 97.25 92 PRO A C 1
ATOM 723 O O . PRO A 1 92 ? 10.676 -8.290 3.242 1.00 97.25 92 PRO A O 1
ATOM 726 N N . ALA A 1 93 ? 9.018 -9.765 2.933 1.00 97.19 93 ALA A N 1
ATOM 727 C CA . ALA A 1 93 ? 9.511 -10.202 1.629 1.00 97.19 93 ALA A CA 1
ATOM 728 C C . ALA A 1 93 ? 9.254 -9.153 0.540 1.00 97.19 93 ALA A C 1
ATOM 730 O O . ALA A 1 93 ? 10.116 -8.950 -0.320 1.00 97.19 93 ALA A O 1
ATOM 731 N N . PHE A 1 94 ? 8.105 -8.474 0.586 1.00 98.06 94 PHE A N 1
ATOM 732 C CA . PHE A 1 94 ? 7.786 -7.396 -0.344 1.00 98.06 94 PHE A CA 1
ATOM 733 C C . PHE A 1 94 ? 8.712 -6.184 -0.161 1.00 98.06 94 PHE A C 1
ATOM 735 O O . PHE A 1 94 ? 9.271 -5.724 -1.152 1.00 98.06 94 PHE A O 1
ATOM 742 N N . ASP A 1 95 ? 8.992 -5.757 1.075 1.00 97.44 95 ASP A N 1
ATOM 743 C CA . ASP A 1 95 ? 9.954 -4.689 1.398 1.00 97.44 95 ASP A CA 1
ATOM 744 C C . ASP A 1 95 ? 11.320 -4.967 0.759 1.00 97.44 95 ASP A C 1
ATOM 746 O O . ASP A 1 95 ? 11.873 -4.135 0.043 1.00 97.44 95 ASP A O 1
ATOM 750 N N . LYS A 1 96 ? 11.852 -6.182 0.948 1.00 97.88 96 LYS A N 1
ATOM 751 C CA . LYS A 1 96 ? 13.143 -6.586 0.364 1.00 97.88 96 LYS A CA 1
ATOM 752 C C . LYS A 1 96 ? 13.122 -6.557 -1.161 1.00 97.88 96 LYS A C 1
ATOM 754 O O . LYS A 1 96 ? 14.116 -6.189 -1.787 1.00 97.88 96 LYS A O 1
ATOM 759 N N . LEU A 1 97 ? 12.010 -6.971 -1.768 1.00 98.00 97 LEU A N 1
ATOM 760 C CA . LEU A 1 97 ? 11.838 -6.917 -3.216 1.00 98.00 97 LEU A CA 1
ATOM 761 C C . LEU A 1 97 ? 11.813 -5.467 -3.717 1.00 98.00 97 LEU A C 1
ATOM 763 O O . LEU A 1 97 ? 12.431 -5.176 -4.737 1.00 98.00 97 LEU A O 1
ATOM 767 N N . VAL A 1 98 ? 11.143 -4.568 -2.999 1.00 97.88 98 VAL A N 1
ATOM 768 C CA . VAL A 1 98 ? 11.066 -3.137 -3.321 1.00 97.88 98 VAL A CA 1
ATOM 769 C C . VAL A 1 98 ? 12.428 -2.470 -3.169 1.00 97.88 98 VAL A C 1
ATOM 771 O O . VAL A 1 98 ? 12.863 -1.770 -4.080 1.00 97.88 98 VAL A O 1
ATOM 774 N N . GLU A 1 99 ? 13.149 -2.735 -2.078 1.00 97.75 99 GLU A N 1
ATOM 775 C CA . GLU A 1 99 ? 14.517 -2.243 -1.88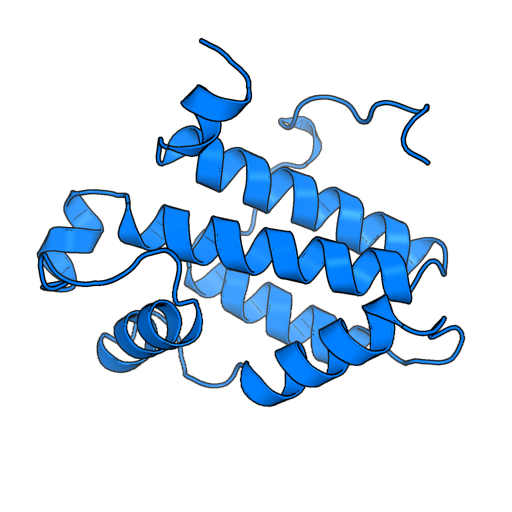0 1.00 97.75 99 GLU A CA 1
ATOM 776 C C . GLU A 1 99 ? 15.445 -2.676 -3.016 1.00 97.75 99 GLU A C 1
ATOM 778 O O . GLU A 1 99 ? 16.276 -1.894 -3.481 1.00 97.75 99 GLU A O 1
ATOM 783 N N . ARG A 1 100 ? 15.299 -3.921 -3.477 1.00 97.75 100 ARG A N 1
ATOM 784 C CA . ARG A 1 100 ? 16.041 -4.448 -4.619 1.00 97.75 100 ARG A CA 1
ATOM 785 C C . ARG A 1 100 ? 15.630 -3.743 -5.915 1.00 97.75 100 ARG A C 1
ATOM 787 O O . ARG A 1 100 ? 16.496 -3.228 -6.613 1.00 97.75 100 ARG A O 1
ATOM 794 N N . ALA A 1 101 ? 14.332 -3.644 -6.195 1.00 97.25 101 ALA A N 1
ATOM 795 C CA . ALA A 1 101 ? 13.787 -2.948 -7.363 1.00 97.25 101 ALA A CA 1
ATOM 796 C C . ALA A 1 101 ? 14.193 -1.464 -7.426 1.00 97.25 101 ALA A C 1
ATOM 798 O O . ALA A 1 101 ? 14.339 -0.908 -8.508 1.00 97.25 101 ALA A O 1
ATOM 799 N N . ALA A 1 102 ? 14.406 -0.815 -6.281 1.00 96.25 102 ALA A N 1
ATOM 800 C CA . ALA A 1 102 ? 14.868 0.569 -6.216 1.00 96.25 102 ALA A CA 1
ATOM 801 C C . ALA A 1 102 ? 16.363 0.737 -6.552 1.00 96.25 102 ALA A C 1
ATOM 803 O O . ALA A 1 102 ? 16.803 1.851 -6.831 1.00 96.25 102 ALA A O 1
ATOM 804 N N . ARG A 1 103 ? 17.158 -0.339 -6.491 1.00 96.06 103 ARG A N 1
ATOM 805 C CA . ARG A 1 103 ? 18.616 -0.312 -6.703 1.00 96.06 103 ARG A CA 1
ATOM 806 C C . ARG A 1 103 ? 19.041 -0.892 -8.045 1.00 96.06 103 ARG A C 1
ATOM 808 O O . ARG A 1 103 ? 20.078 -0.491 -8.566 1.00 96.06 103 ARG A O 1
ATOM 815 N N . GLU A 1 104 ? 18.279 -1.839 -8.580 1.00 95.31 104 GLU A N 1
ATOM 816 C CA . GLU A 1 104 ? 18.601 -2.542 -9.819 1.00 95.31 104 GLU A CA 1
ATOM 817 C C . GLU A 1 104 ? 17.359 -2.818 -10.677 1.00 95.31 104 GLU A C 1
ATOM 819 O O . GLU A 1 104 ? 16.227 -2.883 -10.191 1.00 95.31 104 GLU A O 1
ATOM 824 N N . GLU A 1 105 ? 17.585 -3.007 -11.977 1.00 94.06 105 GLU A N 1
ATOM 825 C CA . GLU A 1 105 ? 16.547 -3.428 -12.917 1.00 94.06 105 GLU A CA 1
ATOM 826 C C . GLU A 1 105 ? 16.284 -4.936 -12.816 1.00 94.06 105 GLU A C 1
ATOM 828 O O . GLU A 1 105 ? 17.201 -5.758 -12.846 1.00 94.06 105 GLU A O 1
ATOM 833 N N . LEU A 1 106 ? 15.007 -5.309 -12.722 1.00 94.88 106 LEU A N 1
ATOM 834 C CA . LEU A 1 106 ? 14.542 -6.682 -12.508 1.00 94.88 106 LEU A CA 1
ATOM 835 C C . LEU A 1 106 ? 13.918 -7.291 -13.772 1.00 94.88 106 LEU A C 1
ATOM 837 O O . LEU A 1 106 ? 12.805 -7.811 -13.726 1.00 94.88 106 LEU A O 1
ATOM 841 N N . HIS A 1 107 ? 14.621 -7.219 -14.906 1.00 88.62 107 HIS A N 1
ATOM 842 C CA . HIS A 1 107 ? 14.080 -7.589 -16.224 1.00 88.62 107 HIS A CA 1
ATOM 843 C C . HIS A 1 107 ? 13.452 -8.996 -16.290 1.00 88.62 107 HIS A C 1
ATOM 845 O O . HIS A 1 107 ? 12.397 -9.152 -16.899 1.00 88.62 107 HIS A O 1
ATOM 851 N N . ASP A 1 108 ? 14.045 -9.988 -15.618 1.00 91.62 108 ASP A N 1
ATOM 852 C CA . ASP A 1 108 ? 13.602 -11.393 -15.663 1.00 91.62 108 ASP A CA 1
ATOM 853 C C . ASP A 1 108 ? 12.806 -11.837 -14.422 1.00 91.62 108 ASP A C 1
ATOM 855 O O . ASP A 1 108 ? 12.559 -13.028 -14.214 1.00 91.62 108 ASP A O 1
ATOM 859 N N . TYR A 1 109 ? 12.425 -10.906 -13.544 1.00 96.62 109 TYR A N 1
ATOM 860 C CA . TYR A 1 109 ? 11.674 -11.254 -12.341 1.00 96.62 109 TYR A CA 1
ATOM 861 C C . TYR A 1 109 ? 10.215 -11.590 -12.679 1.00 96.62 109 TYR A C 1
ATOM 863 O O . TYR A 1 109 ? 9.466 -10.749 -13.181 1.00 96.62 109 TYR A O 1
ATOM 871 N N . ASP A 1 110 ? 9.781 -12.810 -12.346 1.00 96.88 110 ASP A N 1
ATOM 872 C CA . ASP A 1 110 ? 8.373 -13.194 -12.458 1.00 96.88 110 ASP A CA 1
ATOM 873 C C . ASP A 1 110 ? 7.542 -12.521 -11.357 1.00 96.88 110 ASP A C 1
ATOM 875 O O . ASP A 1 110 ? 7.400 -13.027 -10.242 1.00 96.88 110 ASP A O 1
ATOM 879 N N . TYR A 1 111 ? 6.977 -11.359 -11.684 1.00 97.25 111 TYR A N 1
ATOM 880 C CA . TYR A 1 111 ? 6.183 -10.557 -10.758 1.00 97.25 111 TYR A CA 1
ATOM 881 C C . TYR A 1 111 ? 4.766 -11.089 -10.528 1.00 97.25 111 TYR A C 1
ATOM 883 O O . TYR A 1 111 ? 4.090 -10.612 -9.617 1.00 97.25 111 TYR A O 1
ATOM 891 N N . ARG A 1 112 ? 4.273 -12.044 -11.329 1.00 97.81 112 ARG A N 1
ATOM 892 C CA . ARG A 1 112 ? 2.854 -12.450 -11.311 1.00 97.81 112 ARG A CA 1
ATOM 893 C C . ARG A 1 112 ? 2.404 -13.022 -9.959 1.00 97.81 112 ARG A C 1
ATOM 895 O O . ARG A 1 112 ? 1.338 -12.614 -9.496 1.00 97.81 112 ARG A O 1
ATOM 902 N N . PRO A 1 113 ? 3.180 -13.895 -9.280 1.00 97.12 113 PRO A N 1
ATOM 903 C CA . PRO A 1 113 ? 2.794 -14.393 -7.961 1.00 97.12 113 PRO A CA 1
ATOM 904 C C . PRO A 1 113 ? 2.725 -13.284 -6.907 1.00 97.12 113 PRO A C 1
ATOM 906 O O . PRO A 1 113 ? 1.805 -13.267 -6.093 1.00 97.12 113 PRO A O 1
ATOM 909 N N . MET A 1 114 ? 3.672 -12.341 -6.939 1.00 97.06 114 MET A N 1
ATOM 910 C CA . MET A 1 114 ? 3.674 -11.186 -6.038 1.00 97.06 114 MET A CA 1
ATOM 911 C C . MET A 1 114 ? 2.472 -10.280 -6.315 1.00 97.06 114 MET A C 1
ATOM 913 O O . MET A 1 114 ? 1.742 -9.949 -5.384 1.00 97.06 114 MET A O 1
ATOM 917 N N . LEU A 1 115 ? 2.215 -9.956 -7.587 1.00 98.12 115 LEU A N 1
ATOM 918 C CA . LEU A 1 115 ? 1.096 -9.110 -7.995 1.00 98.12 115 LEU A CA 1
ATOM 919 C C . LEU A 1 115 ? -0.244 -9.705 -7.551 1.00 98.12 115 LEU A C 1
ATOM 921 O O . LEU A 1 115 ? -1.073 -8.991 -7.005 1.00 98.12 115 LEU A O 1
ATOM 925 N N . SER A 1 116 ? -0.438 -11.016 -7.708 1.00 98.12 116 SER A N 1
ATOM 926 C CA . SER A 1 116 ? -1.662 -11.688 -7.258 1.00 98.12 116 SER A CA 1
ATOM 927 C C . SER A 1 116 ? -1.877 -11.574 -5.743 1.00 98.12 116 SER A C 1
ATOM 929 O O . SER A 1 116 ? -2.996 -11.310 -5.303 1.00 98.12 116 SER A O 1
ATOM 931 N N . ARG A 1 117 ? -0.818 -11.723 -4.935 1.00 97.94 117 ARG A N 1
ATOM 932 C CA . ARG A 1 117 ? -0.900 -11.549 -3.472 1.00 97.94 117 ARG A CA 1
ATOM 933 C C . ARG A 1 117 ? -1.168 -10.100 -3.085 1.00 97.94 117 ARG A C 1
ATOM 935 O O . ARG A 1 117 ? -1.991 -9.850 -2.211 1.00 97.94 117 ARG A O 1
ATOM 942 N N . PHE A 1 118 ? -0.507 -9.162 -3.757 1.00 98.50 118 PHE A N 1
ATOM 943 C CA . PHE A 1 118 ? -0.746 -7.734 -3.587 1.00 98.50 118 PHE A CA 1
ATOM 944 C C . PHE A 1 118 ? -2.211 -7.385 -3.883 1.00 98.50 118 PHE A C 1
ATOM 946 O O . PHE A 1 118 ? -2.874 -6.774 -3.056 1.00 98.50 118 PHE A O 1
ATOM 953 N N . GLU A 1 119 ? -2.758 -7.827 -5.015 1.00 98.31 119 GLU A N 1
ATOM 954 C CA . GLU A 1 119 ? -4.148 -7.548 -5.395 1.00 98.31 119 GLU A CA 1
ATOM 955 C C . GLU A 1 119 ? -5.160 -8.186 -4.440 1.00 98.31 119 GLU A C 1
ATOM 957 O O . GLU A 1 119 ? -6.185 -7.570 -4.142 1.00 98.31 119 GLU A O 1
ATOM 962 N N . SER A 1 120 ? -4.862 -9.383 -3.921 1.00 98.38 120 SER A N 1
ATOM 963 C CA . SER A 1 120 ? -5.660 -10.009 -2.862 1.00 98.38 120 SER A CA 1
ATOM 964 C C . SER A 1 120 ? -5.716 -9.114 -1.624 1.00 98.38 120 SER A C 1
ATOM 966 O O . SER A 1 120 ? -6.807 -8.772 -1.173 1.00 98.38 120 SER A O 1
ATOM 968 N N . LEU A 1 121 ? -4.562 -8.645 -1.133 1.00 98.50 121 LEU A N 1
ATOM 969 C CA . LEU A 1 121 ? -4.502 -7.726 0.004 1.00 98.50 121 LEU A CA 1
ATOM 970 C C . LEU A 1 121 ? -5.278 -6.430 -0.273 1.00 98.50 121 LEU A C 1
ATOM 972 O O . LEU A 1 121 ? -6.114 -6.035 0.535 1.00 98.50 121 LEU A O 1
ATOM 976 N N . MET A 1 122 ? -5.058 -5.792 -1.429 1.00 98.69 122 MET A N 1
ATOM 977 C CA . MET A 1 122 ? -5.746 -4.546 -1.800 1.00 98.69 122 MET A CA 1
ATOM 978 C C . MET A 1 122 ? -7.265 -4.723 -1.940 1.00 98.69 122 MET A C 1
ATOM 980 O O . MET A 1 122 ? -8.011 -3.758 -1.766 1.00 98.69 122 MET A O 1
ATOM 984 N N . THR A 1 123 ? -7.727 -5.937 -2.246 1.00 98.62 123 THR A N 1
ATOM 985 C CA . THR A 1 123 ? -9.152 -6.294 -2.257 1.00 98.62 123 THR A CA 1
ATOM 986 C C . THR A 1 123 ? -9.694 -6.459 -0.839 1.00 98.62 123 THR A C 1
ATOM 988 O O . THR A 1 123 ? -10.765 -5.940 -0.542 1.00 98.62 123 THR A O 1
ATOM 991 N N . GLN A 1 124 ? -8.947 -7.118 0.052 1.00 98.44 124 GLN A N 1
ATOM 992 C CA . GLN A 1 124 ? -9.331 -7.300 1.460 1.00 98.44 124 GLN A CA 1
ATOM 993 C C . GLN A 1 124 ? -9.493 -5.961 2.190 1.00 98.44 124 GLN A C 1
ATOM 995 O O . GLN A 1 124 ? -10.419 -5.794 2.975 1.00 98.44 124 GLN A O 1
ATOM 1000 N N . ILE A 1 125 ? -8.653 -4.972 1.871 1.00 97.94 125 ILE A N 1
ATOM 1001 C CA . ILE A 1 125 ? -8.793 -3.612 2.408 1.00 97.94 125 ILE A CA 1
ATOM 1002 C C . ILE A 1 125 ? -9.730 -2.722 1.580 1.00 97.94 125 ILE A C 1
ATOM 1004 O O . ILE A 1 125 ? -9.738 -1.522 1.796 1.00 97.94 125 ILE A O 1
ATOM 1008 N N . GLU A 1 126 ? -10.504 -3.257 0.631 1.00 97.94 126 GLU A N 1
ATOM 1009 C CA . GLU A 1 126 ? -11.509 -2.533 -0.174 1.00 97.94 126 GLU A CA 1
ATOM 1010 C C . GLU A 1 126 ? -10.965 -1.403 -1.077 1.00 97.94 126 GLU A C 1
ATOM 1012 O O . GLU A 1 126 ? -11.713 -0.545 -1.558 1.00 97.94 126 GLU A O 1
ATOM 1017 N N . VAL A 1 127 ? -9.656 -1.372 -1.349 1.00 98.25 127 VAL A N 1
ATOM 1018 C CA . VAL A 1 127 ? -9.093 -0.455 -2.358 1.00 98.25 127 VAL A CA 1
ATOM 1019 C C . VAL A 1 127 ? -9.476 -0.931 -3.760 1.00 98.25 127 VAL A C 1
ATOM 1021 O O . VAL A 1 127 ? -9.751 -0.110 -4.646 1.00 98.25 127 VAL A O 1
ATOM 1024 N N . MET A 1 128 ? -9.502 -2.253 -3.935 1.00 98.19 128 MET A N 1
ATOM 1025 C CA . MET A 1 128 ? -9.907 -2.968 -5.139 1.00 98.19 128 MET A CA 1
ATOM 1026 C C . MET A 1 128 ? -11.190 -3.787 -4.910 1.00 98.19 128 MET A C 1
ATOM 1028 O O . MET A 1 128 ? -11.448 -4.200 -3.782 1.00 98.19 128 MET A O 1
ATOM 1032 N N . PRO A 1 129 ? -11.969 -4.073 -5.973 1.00 97.75 129 PRO A N 1
ATOM 1033 C CA . PRO A 1 129 ? -11.824 -3.563 -7.343 1.00 97.75 129 PRO A CA 1
ATOM 1034 C C . PRO A 1 129 ? -12.210 -2.076 -7.463 1.00 97.75 129 PRO A C 1
ATOM 1036 O O . PRO A 1 129 ? -12.855 -1.509 -6.586 1.00 97.75 129 PRO A O 1
ATOM 1039 N N . PHE A 1 130 ? -11.822 -1.431 -8.565 1.00 96.94 130 PHE A N 1
ATOM 1040 C CA . PHE A 1 130 ? -12.260 -0.074 -8.908 1.00 96.94 130 PHE A CA 1
ATOM 1041 C C . PHE A 1 130 ? -12.342 0.110 -10.427 1.00 96.94 130 PHE A C 1
ATOM 1043 O O . PHE A 1 130 ? -11.717 -0.635 -11.181 1.00 96.94 130 PHE A O 1
ATOM 1050 N N . ASP A 1 131 ? -13.108 1.110 -10.867 1.00 95.69 131 ASP A N 1
ATOM 1051 C CA . ASP A 1 131 ? -13.186 1.495 -12.276 1.00 95.69 131 ASP A CA 1
ATOM 1052 C C . ASP A 1 131 ? -11.978 2.362 -12.664 1.00 95.69 131 ASP A C 1
ATOM 1054 O O . ASP A 1 131 ? -11.835 3.501 -12.213 1.00 95.69 131 ASP A O 1
ATOM 1058 N N . GLU A 1 132 ? -11.093 1.821 -13.503 1.00 92.56 132 GLU A N 1
ATOM 1059 C CA . GLU A 1 132 ? -9.913 2.538 -13.994 1.00 92.56 132 GLU A CA 1
ATOM 1060 C C . GLU A 1 132 ? -10.266 3.730 -14.898 1.00 92.56 132 GLU A C 1
ATOM 1062 O O . GLU A 1 132 ? -9.474 4.676 -14.971 1.00 92.56 132 GLU A O 1
ATOM 1067 N N . ALA A 1 133 ? -11.430 3.713 -15.560 1.00 91.00 133 ALA A N 1
ATOM 1068 C CA . ALA A 1 133 ? -11.894 4.800 -16.423 1.00 91.00 133 ALA A CA 1
ATOM 1069 C C . ALA A 1 133 ? -12.424 5.999 -15.622 1.00 91.00 133 ALA A C 1
ATOM 1071 O O . ALA A 1 133 ? -12.413 7.123 -16.120 1.00 91.00 133 ALA A O 1
ATOM 1072 N N . ALA A 1 134 ? -12.836 5.776 -14.371 1.00 91.25 134 ALA A N 1
ATOM 1073 C CA . ALA A 1 134 ? -13.268 6.828 -13.453 1.00 91.25 134 ALA A CA 1
ATOM 1074 C C . ALA A 1 134 ? -12.097 7.600 -12.814 1.00 91.25 134 ALA A C 1
ATOM 1076 O O . ALA A 1 134 ? -12.306 8.628 -12.169 1.00 91.25 134 ALA A O 1
ATOM 1077 N N . LEU A 1 135 ? -10.859 7.116 -12.961 1.00 91.75 135 LEU A N 1
ATOM 1078 C CA . LEU A 1 135 ? -9.674 7.794 -12.444 1.00 91.75 135 LEU A CA 1
ATOM 1079 C C . LEU A 1 135 ? -9.205 8.916 -13.390 1.00 91.75 135 LEU A C 1
ATOM 1081 O O . LEU A 1 135 ? -9.294 8.756 -14.609 1.00 91.75 135 LEU A O 1
ATOM 1085 N N . PRO A 1 136 ? -8.597 10.000 -12.862 1.00 90.12 136 PRO A N 1
ATOM 1086 C CA . PRO A 1 136 ? -7.983 11.047 -13.678 1.00 90.12 136 PRO A CA 1
ATOM 1087 C C . PRO A 1 136 ? -7.034 10.479 -14.747 1.00 90.12 136 PRO A C 1
ATOM 1089 O O . PRO A 1 136 ? -6.389 9.459 -14.491 1.00 90.12 136 PRO A O 1
ATOM 1092 N N . PRO A 1 137 ? -6.922 11.104 -15.929 1.00 85.06 137 PRO A N 1
ATOM 1093 C CA . PRO A 1 137 ? -6.075 10.598 -17.005 1.00 85.06 137 PRO A CA 1
ATOM 1094 C C . PRO A 1 137 ? -4.583 10.567 -16.627 1.00 85.06 137 PRO A C 1
ATOM 1096 O O . PRO A 1 137 ? -4.100 11.391 -15.854 1.00 85.06 137 PRO A O 1
ATOM 1099 N N . GLU A 1 138 ? -3.876 9.589 -17.198 1.00 76.50 138 GLU A N 1
ATOM 1100 C CA . GLU A 1 138 ? -2.409 9.458 -17.227 1.00 76.50 138 GLU A CA 1
ATOM 1101 C C . GLU A 1 138 ? -1.750 1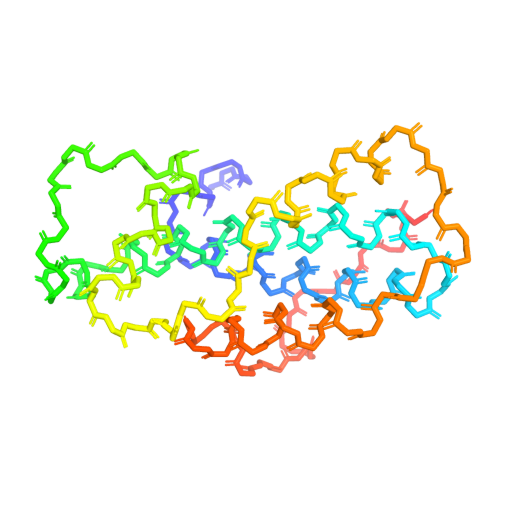0.692 -17.850 1.00 76.50 138 GLU A C 1
ATOM 1103 O O . GLU A 1 138 ? -2.117 11.002 -18.980 1.00 76.50 138 GLU 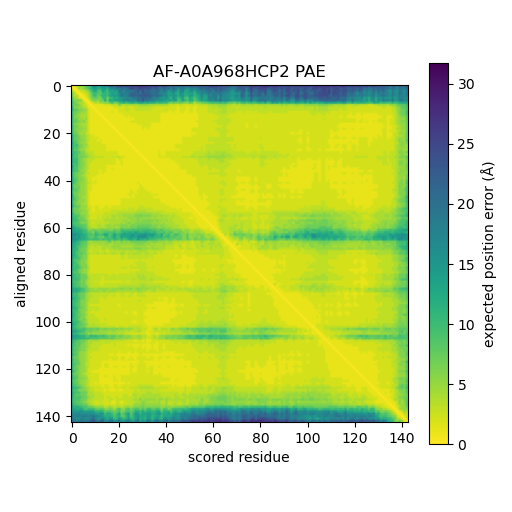A O 1
ATOM 1108 N N . ASP A 1 139 ? -0.775 11.359 -17.218 1.00 72.25 139 ASP A N 1
ATOM 1109 C CA . ASP A 1 139 ? 0.061 12.334 -17.933 1.00 72.25 139 ASP A CA 1
ATOM 1110 C C . ASP A 1 139 ? 1.097 11.585 -18.797 1.00 72.25 139 ASP A C 1
ATOM 1112 O O . ASP A 1 139 ? 2.015 10.979 -18.225 1.00 72.25 139 ASP A O 1
ATOM 1116 N N . PRO A 1 140 ? 1.007 11.642 -20.145 1.00 62.25 140 PRO A N 1
ATOM 1117 C CA . PRO A 1 140 ? 1.900 10.940 -21.074 1.00 62.25 140 PRO A CA 1
ATOM 1118 C C . PRO A 1 140 ? 3.380 11.328 -20.967 1.00 62.25 140 PRO A C 1
ATOM 1120 O O . PRO A 1 140 ? 4.221 10.638 -21.539 1.00 62.25 140 PRO A O 1
ATOM 1123 N N . SER A 1 141 ? 3.718 12.399 -20.248 1.00 59.41 141 SER A N 1
ATOM 1124 C CA . SER A 1 141 ? 5.098 12.848 -20.031 1.00 59.41 141 SER A CA 1
ATOM 1125 C C . SER A 1 141 ? 5.798 12.197 -18.830 1.00 59.41 141 SER A C 1
ATOM 1127 O O . SER A 1 141 ? 7.011 12.315 -18.688 1.00 59.41 141 SER A O 1
ATOM 1129 N N . THR A 1 142 ? 5.067 11.477 -17.973 1.00 55.31 142 THR A N 1
ATOM 1130 C CA . THR A 1 142 ? 5.605 10.842 -16.748 1.00 55.31 142 THR A CA 1
ATOM 1131 C C . THR A 1 142 ? 6.200 9.441 -16.982 1.00 55.31 142 THR A C 1
ATOM 1133 O O . THR A 1 142 ? 6.272 8.620 -16.058 1.00 55.31 142 THR A O 1
ATOM 1136 N N . PHE A 1 143 ? 6.596 9.152 -18.226 1.00 51.44 143 PHE A N 1
ATOM 1137 C CA . PHE A 1 143 ? 6.850 7.808 -18.756 1.00 51.44 143 PHE A CA 1
ATOM 1138 C C . PHE A 1 143 ? 8.275 7.559 -19.235 1.00 51.44 143 PHE A C 1
ATOM 1140 O O . PHE A 1 143 ? 8.828 8.427 -19.940 1.00 51.44 143 PHE A O 1
#

Solvent-accessible surface area (backbone atoms only — not comparable to full-atom values): 8091 Å² total; per-residue (Å²): 130,54,78,72,61,42,58,78,37,42,68,36,16,43,52,48,14,51,52,23,44,55,52,11,55,50,29,40,75,70,60,40,36,18,64,10,49,45,31,39,50,54,14,49,54,24,36,56,39,21,50,64,55,36,65,70,54,28,59,77,63,64,60,60,94,80,66,55,82,86,37,63,68,59,51,50,51,53,36,36,76,67,64,56,37,90,71,82,65,62,56,73,61,47,52,55,50,33,59,45,29,75,74,43,84,40,80,85,62,80,53,62,70,57,50,54,46,50,52,51,51,37,35,54,64,62,63,33,85,74,68,74,84,80,48,82,81,82,67,85,83,84,116

pLDDT: mean 91.68, std 11.51, range [49.97, 98.69]

Sequence (143 aa):
MSTEESFRTPEGALLRARLHIRAGRRRLGQGKVSAGIVTLYDALIFGLRWYLMVPQRREELQVSEGLDLLDEKAMLRVLESAGVVDGSFDLPAFDKLVERAAREELHDYDYRPMLSRFESLMTQIEVMPFDEAALPPEDPSTF

Radius of gyration: 15.18 Å; Cα contacts (8 Å, |Δi|>4): 143; chains: 1; bounding box: 34×37×41 Å

Nearest PDB structures (foldseek):
  5j7y-assembly1_BC  TM=4.423E-01  e=5.854E-01  Ovis aries
  7e1v-assembly1_G  TM=4.312E-01  e=8.304E-01  Mycolicibacterium smegmatis MC2 51
  7qhm-assembly1_S  TM=4.205E-01  e=1.238E+00  Corynebacterium glutamicum ATCC 13032
  6adq-assembly1_S  TM=4.552E-01  e=1.590E+00  Mycolicibacterium smegmatis MC2 51
  1yv1-assembly1_B  TM=3.389E-01  e=1.302E+00  Nitratidesulfovibrio vulgaris str. Hildenborough